Protein AF-A0A356Z484-F1 (afdb_monomer)

pLDDT: mean 84.36, std 11.87, range [34.84, 95.62]

Foldseek 3Di:
DDPLVVLVVVLCVQPVVLDQEGEAEQSCVPHDPVSSVVSLVVNLVSCVVSVHHYHYDDPDPVSQLSDQKDFDDDPNDGPDIDGNPCPDDDD

Sequence (91 aa):
MSGGQQQRVGIARAFVSNPPVVFADEPTGNLDSKTSKEVMQLMVRMAREHHQTLIIVTHDANVADYADRIVHILDGNIERIENNSKREVIS

Radius of gyration: 13.44 Å; Cα contacts (8 Å, |Δi|>4): 87; chains: 1; bounding box: 28×37×36 Å

Nearest PDB structures (foldseek):
  3tif-assembly1_B  TM=8.764E-01  e=1.507E-07  Methanocaldococcus jannaschii DSM 2661
  7nnu-assembly1_A  TM=9.511E-01  e=1.675E-04  Lactobacillus delbrueckii subsp. bulgaricus ATCC 11842 = JCM 1002
  6a6m-assembly1_A  TM=8.493E-01  e=8.799E-05  Cyanidioschyzon merolae strain 10D
  7dqv-assembly1_A  TM=8.457E-01  e=1.067E-04  Cyanidioschyzon merolae strain 10D
  4p33-assembly1_A  TM=8.244E-01  e=2.196E-03  Escherichia coli K-12

Secondary structure (DSSP, 8-state):
--HHHHHHHHHHHHHTT--SEEEEESTTTTS-HHHHHHHHHHHHHHHHHTTPEEEEE-S-HHHHTTSSEEEEEETTEEEEEEE--------

Mean predicted aligned error: 5.99 Å

Structure (mmCIF, N/CA/C/O backbone):
data_AF-A0A356Z484-F1
#
_entry.id   AF-A0A356Z484-F1
#
loop_
_atom_site.group_PDB
_atom_site.id
_atom_site.type_symbol
_atom_site.label_atom_id
_atom_site.label_alt_id
_atom_site.label_comp_id
_atom_site.label_asym_id
_atom_site.label_entity_id
_atom_site.label_seq_id
_atom_site.pdbx_PDB_ins_code
_atom_site.Cartn_x
_atom_site.Cartn_y
_atom_site.Cartn_z
_atom_site.occupancy
_atom_site.B_iso_or_equiv
_atom_site.auth_seq_id
_atom_site.auth_comp_id
_atom_site.auth_asym_id
_atom_site.auth_atom_id
_atom_site.pdbx_PDB_model_num
ATOM 1 N N . MET A 1 1 ? -2.196 24.089 3.637 1.00 59.09 1 MET A N 1
ATOM 2 C CA . MET A 1 1 ? -2.262 22.726 4.212 1.00 59.09 1 MET A CA 1
ATOM 3 C C . MET A 1 1 ? -0.892 22.097 4.065 1.00 59.09 1 MET A C 1
ATOM 5 O O . MET A 1 1 ? -0.302 22.271 3.008 1.00 59.09 1 MET A O 1
ATOM 9 N N . SER A 1 2 ? -0.368 21.424 5.090 1.00 74.12 2 SER A N 1
ATOM 10 C CA . SER A 1 2 ? 0.882 20.661 4.943 1.00 74.12 2 SER A CA 1
ATOM 11 C C . SER A 1 2 ? 0.668 19.438 4.039 1.00 74.12 2 SER A C 1
ATOM 13 O O . SER A 1 2 ? -0.467 18.974 3.901 1.00 74.12 2 SER A O 1
ATOM 15 N N . GLY A 1 3 ? 1.739 18.887 3.454 1.00 69.25 3 GLY A N 1
ATOM 16 C CA . GLY A 1 3 ? 1.655 17.679 2.617 1.00 69.25 3 GLY A CA 1
ATOM 17 C C . GLY A 1 3 ? 0.938 16.521 3.327 1.00 69.25 3 GLY A C 1
ATOM 18 O O . GLY A 1 3 ? -0.013 15.956 2.794 1.00 69.25 3 GLY A O 1
ATOM 19 N N . GLY A 1 4 ? 1.257 16.280 4.605 1.00 70.88 4 GLY A N 1
ATOM 20 C CA . GLY A 1 4 ? 0.572 15.263 5.415 1.00 70.88 4 GLY A CA 1
ATOM 21 C C . GLY A 1 4 ? -0.917 15.544 5.683 1.00 70.88 4 GLY A C 1
ATOM 22 O O . GLY A 1 4 ? -1.704 14.611 5.831 1.00 70.88 4 GLY A O 1
ATOM 23 N N . GLN A 1 5 ? -1.354 16.811 5.716 1.00 76.31 5 GLN A N 1
ATOM 24 C CA . GLN A 1 5 ? -2.784 17.143 5.811 1.00 76.31 5 GLN A CA 1
ATOM 25 C C . GLN A 1 5 ? -3.521 16.855 4.500 1.00 76.31 5 GLN A C 1
ATOM 27 O O . GLN A 1 5 ? -4.613 16.293 4.533 1.00 76.31 5 GLN A O 1
ATOM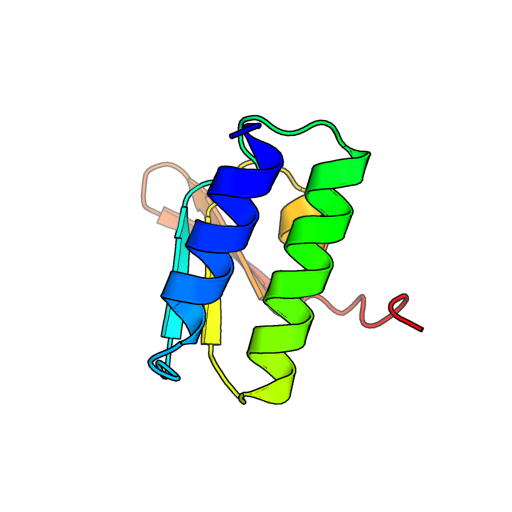 32 N N . GLN A 1 6 ? -2.934 17.218 3.355 1.00 78.94 6 GLN A N 1
ATOM 33 C CA . GLN A 1 6 ? -3.518 16.933 2.037 1.00 78.94 6 GLN A CA 1
ATOM 34 C C . GLN A 1 6 ? -3.682 15.430 1.816 1.00 78.94 6 GLN A C 1
ATOM 36 O O . GLN A 1 6 ? -4.702 14.979 1.301 1.00 78.94 6 GLN A O 1
ATOM 41 N N . GLN A 1 7 ? -2.723 14.652 2.299 1.00 74.94 7 GLN A N 1
ATOM 42 C CA . GLN A 1 7 ? -2.726 13.206 2.177 1.00 74.94 7 GLN A CA 1
ATOM 43 C C . GLN A 1 7 ? -3.780 12.538 3.062 1.00 74.94 7 GLN A C 1
ATOM 45 O O . GLN A 1 7 ? -4.531 11.699 2.575 1.00 74.94 7 GLN A O 1
ATOM 50 N N . ARG A 1 8 ? -3.936 12.973 4.322 1.00 80.19 8 ARG A N 1
ATOM 51 C CA . ARG A 1 8 ? -5.032 12.494 5.187 1.00 80.19 8 ARG A CA 1
ATOM 52 C C . ARG A 1 8 ? -6.411 12.779 4.594 1.00 80.19 8 ARG A C 1
ATOM 54 O O . ARG A 1 8 ? -7.286 11.923 4.660 1.00 80.19 8 ARG A O 1
ATOM 61 N N . VAL A 1 9 ? -6.594 13.949 3.978 1.00 84.75 9 VAL A N 1
ATOM 62 C CA . VAL A 1 9 ? -7.834 14.278 3.256 1.00 84.75 9 VAL A CA 1
ATOM 63 C C . VAL A 1 9 ? -8.008 13.380 2.027 1.00 84.75 9 VAL A C 1
ATOM 65 O O . VAL A 1 9 ? -9.111 12.901 1.778 1.00 84.75 9 VAL A O 1
ATOM 68 N N . GLY A 1 10 ? -6.931 13.105 1.287 1.00 84.19 10 GLY A N 1
ATOM 69 C CA . GLY A 1 10 ? -6.940 12.181 0.152 1.00 84.19 10 GLY A CA 1
ATOM 70 C C . GLY A 1 10 ? -7.352 10.760 0.540 1.00 84.19 10 GLY A C 1
ATOM 71 O O . GLY A 1 10 ? -8.199 10.175 -0.132 1.00 84.19 10 GLY A O 1
ATOM 72 N N . ILE A 1 11 ? -6.823 10.249 1.655 1.00 84.00 11 ILE A N 1
ATOM 73 C CA . ILE A 1 11 ? -7.199 8.949 2.226 1.00 84.00 11 IL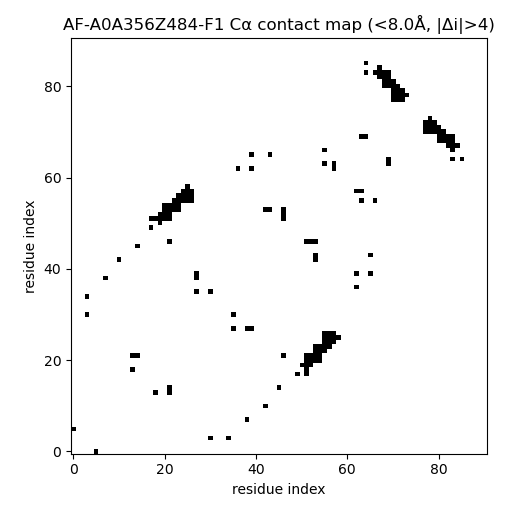E A CA 1
ATOM 74 C C . ILE A 1 11 ? -8.673 8.980 2.619 1.00 84.00 11 ILE A C 1
ATOM 76 O O . ILE A 1 11 ? -9.453 8.196 2.096 1.00 84.00 11 ILE A O 1
ATOM 80 N N . ALA A 1 12 ? -9.104 9.938 3.443 1.00 85.81 12 ALA A N 1
ATOM 81 C CA . ALA A 1 12 ? -10.508 10.037 3.843 1.00 85.81 12 ALA A CA 1
ATOM 82 C C . ALA A 1 12 ? -11.457 10.068 2.630 1.00 85.81 12 ALA A C 1
ATOM 84 O O . ALA A 1 12 ? -12.464 9.365 2.614 1.00 85.81 12 ALA A O 1
ATOM 85 N N . ARG A 1 13 ? -11.097 10.806 1.571 1.00 87.75 13 ARG A N 1
ATOM 86 C CA . ARG A 1 13 ? -11.847 10.851 0.309 1.00 87.75 13 ARG A CA 1
ATOM 87 C C . ARG A 1 13 ? -11.891 9.500 -0.410 1.00 87.75 13 ARG A C 1
ATOM 89 O O . ARG A 1 13 ? -12.919 9.180 -0.990 1.00 87.75 13 ARG A O 1
ATOM 96 N N . ALA A 1 14 ? -10.805 8.731 -0.409 1.00 85.75 14 ALA A N 1
ATOM 97 C CA . ALA A 1 14 ? -10.776 7.412 -1.041 1.00 85.75 14 ALA A C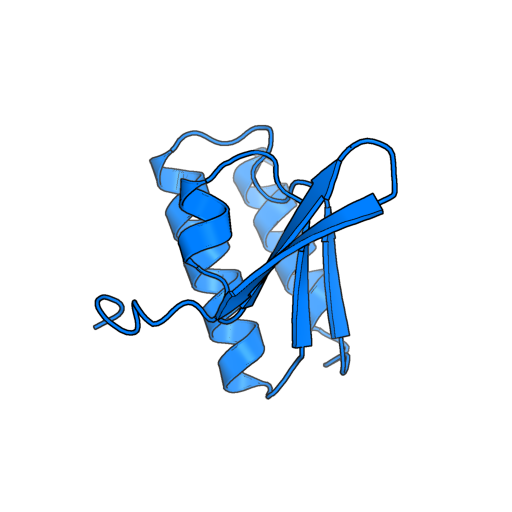A 1
ATOM 98 C C . ALA A 1 14 ? -11.687 6.405 -0.319 1.00 85.75 14 ALA A C 1
ATOM 100 O O . ALA A 1 14 ? -12.279 5.551 -0.965 1.00 85.75 14 ALA A O 1
ATOM 101 N N . PHE A 1 15 ? -11.837 6.537 1.000 1.00 85.50 15 PHE A N 1
ATOM 102 C CA . PHE A 1 15 ? -12.616 5.606 1.816 1.00 85.50 15 PHE A CA 1
ATOM 103 C C . PHE A 1 15 ? -14.081 6.034 2.044 1.00 85.50 15 PHE A C 1
ATOM 105 O O . PHE A 1 15 ? -14.909 5.185 2.367 1.00 85.50 15 PHE A O 1
ATOM 112 N N . VAL A 1 16 ? -14.438 7.316 1.860 1.00 87.69 16 VAL A N 1
ATOM 113 C CA . VAL A 1 16 ? -15.777 7.857 2.200 1.00 87.69 16 VAL A CA 1
ATOM 114 C C . VAL A 1 16 ? -16.935 7.177 1.465 1.00 87.69 16 VAL A C 1
ATOM 116 O O . VAL A 1 16 ? -18.027 7.062 2.011 1.00 87.69 16 VAL A O 1
ATOM 119 N N . SER A 1 17 ? -16.711 6.713 0.235 1.00 86.81 17 SER A N 1
ATOM 120 C CA . SER A 1 17 ? -17.723 6.024 -0.575 1.00 86.81 17 SER A CA 1
ATOM 121 C C . SER A 1 17 ? -17.861 4.537 -0.242 1.00 86.81 17 SER A C 1
ATOM 123 O O . SER A 1 17 ? -18.610 3.835 -0.916 1.00 86.81 17 SER A O 1
ATOM 125 N N . ASN A 1 18 ? -17.140 4.058 0.776 1.00 87.06 18 ASN A N 1
ATOM 126 C CA . ASN A 1 18 ? -17.018 2.653 1.136 1.00 87.06 18 ASN A CA 1
ATOM 127 C C . ASN A 1 18 ? -16.766 1.733 -0.084 1.00 87.06 18 ASN A C 1
ATOM 129 O O . ASN A 1 18 ? -17.542 0.801 -0.320 1.00 87.06 18 ASN A O 1
ATOM 133 N N . PRO A 1 19 ? -15.745 2.016 -0.917 1.00 91.06 19 PRO A N 1
ATOM 134 C CA . PRO A 1 19 ? -15.546 1.263 -2.144 1.00 91.06 19 PRO A CA 1
ATOM 135 C C . PRO A 1 19 ? -15.099 -0.175 -1.843 1.00 91.06 19 PRO A C 1
ATOM 137 O O . PRO A 1 19 ? -14.351 -0.401 -0.897 1.00 91.06 19 PRO A O 1
ATOM 140 N N . PRO A 1 20 ? -15.464 -1.161 -2.678 1.00 91.69 20 PRO A N 1
ATOM 141 C CA . PRO A 1 20 ? -14.992 -2.535 -2.497 1.00 91.69 20 PRO A CA 1
ATOM 142 C C . PRO A 1 20 ? -13.471 -2.667 -2.688 1.00 91.69 20 PRO A C 1
ATOM 144 O O . PRO A 1 20 ? -12.859 -3.596 -2.158 1.00 91.69 20 PRO A O 1
ATOM 147 N N . VAL A 1 21 ? -12.860 -1.748 -3.447 1.00 93.19 21 VAL A N 1
ATOM 148 C CA . VAL A 1 21 ? -11.428 -1.733 -3.754 1.00 93.19 21 VAL A CA 1
ATOM 149 C C . VAL A 1 21 ? -10.888 -0.306 -3.671 1.00 93.19 21 VAL A C 1
ATOM 151 O O . VAL A 1 21 ? -11.467 0.613 -4.250 1.00 93.19 21 VAL A O 1
ATOM 154 N N . VAL A 1 22 ? -9.754 -0.136 -2.997 1.00 92.81 22 VAL A N 1
ATOM 155 C CA . VAL A 1 22 ? -8.980 1.106 -2.925 1.00 92.81 22 VAL A CA 1
ATOM 156 C C . VAL A 1 22 ? -7.631 0.872 -3.598 1.00 92.81 22 VAL A C 1
ATOM 158 O O . VAL A 1 22 ? -6.909 -0.053 -3.233 1.00 92.81 22 VAL A O 1
ATOM 161 N N . PHE A 1 23 ? -7.286 1.714 -4.573 1.00 92.00 23 PHE A N 1
ATOM 162 C CA . PHE A 1 23 ? -5.991 1.683 -5.251 1.00 92.00 23 PHE A CA 1
ATOM 163 C C . PHE A 1 23 ? -5.129 2.857 -4.788 1.00 92.00 23 PHE A C 1
ATOM 165 O O . PHE A 1 23 ? -5.565 4.009 -4.833 1.00 92.00 23 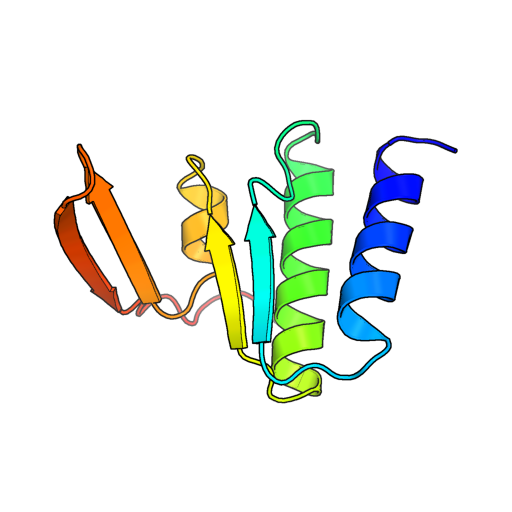PHE A O 1
ATOM 172 N N . ALA A 1 24 ? -3.917 2.559 -4.340 1.00 90.31 24 ALA A N 1
ATOM 173 C CA . ALA A 1 24 ? -2.974 3.519 -3.799 1.00 90.31 24 ALA A CA 1
ATOM 174 C C . ALA A 1 24 ? -1.663 3.457 -4.590 1.00 90.31 24 ALA A C 1
ATOM 176 O O . ALA A 1 24 ? -0.877 2.528 -4.419 1.00 90.31 24 ALA A O 1
ATOM 177 N N . ASP A 1 25 ? -1.448 4.445 -5.457 1.00 88.94 25 ASP A N 1
ATOM 178 C CA . ASP A 1 25 ? -0.237 4.567 -6.271 1.00 88.94 25 ASP A CA 1
ATOM 179 C C . ASP A 1 25 ? 0.794 5.441 -5.553 1.00 88.94 25 ASP A C 1
ATOM 181 O O . ASP A 1 25 ? 0.546 6.628 -5.331 1.00 88.94 25 ASP A O 1
ATOM 185 N N . GLU A 1 26 ? 1.895 4.831 -5.111 1.00 86.75 26 GLU A N 1
ATOM 186 C CA . GLU A 1 26 ? 2.963 5.454 -4.318 1.00 86.75 26 GLU A CA 1
ATOM 187 C C . GLU A 1 26 ? 2.436 6.359 -3.187 1.00 86.75 26 GLU A C 1
ATOM 189 O O . GLU A 1 26 ? 2.803 7.539 -3.085 1.00 86.75 26 GLU A O 1
ATOM 194 N N . PRO A 1 27 ? 1.565 5.837 -2.294 1.00 79.81 27 PRO A N 1
ATOM 195 C CA . PRO A 1 27 ? 0.823 6.664 -1.353 1.00 79.81 27 PRO A CA 1
ATOM 196 C C . PRO A 1 27 ? 1.722 7.397 -0.367 1.00 79.81 27 PRO A C 1
ATOM 198 O O . PRO A 1 27 ? 1.243 8.337 0.246 1.00 79.81 27 PRO A O 1
ATOM 201 N N . THR A 1 28 ? 2.982 6.993 -0.196 1.00 83.44 28 THR A N 1
ATOM 202 C CA . THR A 1 28 ? 3.955 7.565 0.745 1.00 83.44 28 THR A CA 1
ATOM 203 C C . THR A 1 28 ? 5.123 8.286 0.065 1.00 83.44 28 THR A C 1
ATOM 205 O O . THR A 1 28 ? 6.029 8.730 0.765 1.00 83.44 28 THR A O 1
ATOM 208 N N . GLY A 1 29 ? 5.110 8.450 -1.266 1.00 71.56 29 GLY A N 1
ATOM 209 C CA . GLY A 1 29 ? 6.265 8.853 -2.090 1.00 71.56 29 GLY A CA 1
ATOM 210 C C . GLY A 1 29 ? 6.896 10.234 -1.836 1.00 71.56 29 GLY A C 1
ATOM 211 O O . GLY A 1 29 ? 7.794 10.626 -2.566 1.00 71.56 29 GLY A O 1
ATOM 212 N N . ASN A 1 30 ? 6.461 10.984 -0.819 1.00 73.81 30 ASN A N 1
ATOM 213 C CA . ASN A 1 30 ? 7.012 12.294 -0.435 1.00 73.81 30 ASN A CA 1
ATOM 214 C C . ASN A 1 30 ? 7.013 12.529 1.089 1.00 73.81 30 ASN A C 1
ATOM 216 O O . ASN A 1 30 ? 7.085 13.670 1.549 1.00 73.81 30 ASN A O 1
ATOM 220 N N . LEU A 1 31 ? 6.864 11.467 1.882 1.00 77.38 31 LEU A N 1
ATOM 221 C CA . LEU A 1 31 ? 6.784 11.550 3.336 1.00 77.38 31 LEU A CA 1
ATOM 222 C C . LEU A 1 31 ? 8.065 11.067 4.012 1.00 77.38 31 LEU A C 1
ATOM 224 O O . LEU A 1 31 ? 8.763 10.183 3.519 1.00 77.38 31 LEU A O 1
ATOM 228 N N . ASP A 1 32 ? 8.340 11.620 5.192 1.00 82.25 32 ASP A N 1
ATOM 229 C CA . ASP A 1 32 ? 9.351 11.070 6.084 1.00 82.25 32 ASP A CA 1
ATOM 230 C C . ASP A 1 32 ? 8.927 9.685 6.603 1.00 82.25 32 ASP A C 1
ATOM 232 O O . ASP A 1 32 ? 7.739 9.359 6.702 1.00 82.25 32 ASP A O 1
ATOM 236 N N . SER A 1 33 ? 9.906 8.868 6.993 1.00 79.62 33 SER A N 1
ATOM 237 C CA . SER A 1 33 ? 9.676 7.477 7.394 1.00 79.62 33 SER A CA 1
ATOM 238 C C . SER A 1 33 ? 8.696 7.307 8.561 1.00 79.62 33 SER A C 1
ATOM 240 O O . SER A 1 33 ? 8.102 6.237 8.688 1.00 79.62 33 SER A O 1
ATOM 242 N N . LYS A 1 34 ? 8.515 8.313 9.429 1.00 82.75 34 LYS A N 1
ATOM 243 C CA . LYS A 1 34 ? 7.548 8.235 10.531 1.00 82.75 34 LYS A CA 1
ATOM 244 C C . LYS A 1 34 ? 6.135 8.477 10.008 1.00 82.75 34 LYS A C 1
ATOM 246 O O . LYS A 1 34 ? 5.255 7.651 10.249 1.00 82.75 34 LYS A O 1
ATOM 251 N N . THR A 1 35 ? 5.931 9.548 9.244 1.00 82.44 35 THR A N 1
ATOM 252 C CA . THR A 1 35 ? 4.615 9.873 8.677 1.00 82.44 35 THR A CA 1
ATOM 253 C C . THR A 1 35 ? 4.136 8.794 7.699 1.00 82.44 35 THR A C 1
ATOM 255 O O . THR A 1 35 ? 2.955 8.449 7.707 1.00 82.44 35 THR A O 1
ATOM 258 N N . SER A 1 36 ? 5.037 8.191 6.912 1.00 83.69 36 SER A N 1
ATOM 259 C CA . SER A 1 36 ? 4.707 7.067 6.020 1.00 83.69 36 SER A CA 1
ATOM 260 C C . SER A 1 36 ? 4.111 5.879 6.775 1.00 83.69 36 SER A C 1
ATOM 262 O O . SER A 1 36 ? 3.095 5.331 6.354 1.00 83.69 36 SER A O 1
ATOM 264 N N . LYS A 1 37 ? 4.688 5.512 7.928 1.00 85.56 37 LYS A N 1
ATOM 265 C CA . LYS A 1 37 ? 4.167 4.421 8.769 1.00 85.56 37 LYS A CA 1
ATOM 266 C C . LYS A 1 37 ? 2.776 4.736 9.309 1.00 85.56 37 LYS A C 1
ATOM 268 O O . LYS A 1 37 ? 1.889 3.895 9.216 1.00 85.56 37 LYS A O 1
ATOM 273 N N . GLU A 1 38 ? 2.572 5.946 9.827 1.00 85.88 38 GLU A N 1
ATOM 274 C CA . GLU A 1 38 ? 1.269 6.376 10.357 1.00 85.88 38 GLU A CA 1
ATOM 275 C C . GLU A 1 38 ? 0.176 6.339 9.274 1.00 85.88 38 GLU A C 1
ATOM 277 O O . GLU A 1 38 ? -0.935 5.864 9.516 1.00 85.88 38 GLU A O 1
ATOM 282 N N . VAL A 1 39 ? 0.497 6.796 8.059 1.00 86.25 39 VAL A N 1
ATOM 283 C CA . VAL A 1 39 ? -0.415 6.763 6.907 1.00 86.25 39 VAL A CA 1
ATOM 284 C C . VAL A 1 39 ? -0.747 5.331 6.494 1.00 86.25 39 VAL A C 1
ATOM 286 O O . VAL A 1 39 ? -1.920 5.004 6.316 1.00 86.25 39 VAL A O 1
ATOM 289 N N . MET A 1 40 ? 0.261 4.468 6.385 1.00 89.38 40 MET A N 1
ATOM 290 C CA . MET A 1 40 ? 0.064 3.071 6.004 1.00 89.38 40 MET A CA 1
ATOM 291 C C . MET A 1 40 ? -0.780 2.312 7.025 1.00 89.38 40 MET A C 1
ATOM 293 O O . MET A 1 40 ? -1.733 1.630 6.651 1.00 89.38 40 MET A O 1
ATOM 297 N N . GLN A 1 41 ? -0.503 2.496 8.318 1.00 88.88 41 GLN A N 1
ATOM 298 C CA . GLN A 1 41 ? -1.309 1.916 9.392 1.00 88.88 41 GLN A CA 1
ATOM 299 C C . GLN A 1 41 ? -2.766 2.379 9.326 1.00 88.88 41 GLN A C 1
ATOM 301 O O . GLN A 1 41 ? -3.675 1.566 9.494 1.00 88.88 41 GLN A O 1
ATOM 306 N N . LEU A 1 42 ? -3.004 3.664 9.041 1.00 88.06 42 LEU A N 1
ATOM 307 C CA . LEU A 1 42 ? -4.355 4.193 8.872 1.00 88.06 42 LEU A CA 1
ATOM 308 C C . LEU A 1 42 ? -5.078 3.529 7.691 1.00 88.06 42 LEU A C 1
ATOM 310 O O . LEU A 1 42 ? -6.203 3.068 7.863 1.00 88.06 42 LEU A O 1
ATOM 314 N N . MET A 1 43 ? -4.442 3.453 6.519 1.00 89.94 43 MET A N 1
ATOM 315 C CA . MET A 1 43 ? -5.046 2.865 5.315 1.00 89.94 43 MET A CA 1
ATOM 316 C C . MET A 1 43 ? -5.362 1.379 5.498 1.00 89.94 43 MET A C 1
ATOM 318 O O . MET A 1 43 ? -6.467 0.945 5.178 1.00 89.94 43 MET A O 1
ATOM 322 N N . VAL A 1 44 ? -4.427 0.611 6.065 1.00 90.31 44 VAL A N 1
ATOM 323 C CA . VAL A 1 44 ? -4.619 -0.820 6.350 1.00 90.31 44 VAL A CA 1
ATOM 324 C C . VAL A 1 44 ? -5.736 -1.026 7.368 1.00 90.31 44 VAL A C 1
ATOM 326 O O . VAL A 1 44 ? -6.589 -1.892 7.172 1.00 90.31 44 VAL A O 1
ATOM 329 N N . ARG A 1 45 ? -5.773 -0.222 8.439 1.00 89.75 45 ARG A N 1
ATOM 330 C CA . ARG A 1 45 ? -6.840 -0.299 9.442 1.00 89.75 45 ARG A CA 1
ATOM 331 C C . ARG A 1 45 ? -8.206 -0.032 8.818 1.00 89.75 45 ARG A C 1
ATOM 333 O O . ARG A 1 45 ? -9.104 -0.845 8.998 1.00 89.75 45 ARG A O 1
ATOM 340 N N . MET A 1 46 ? -8.345 1.049 8.051 1.00 88.88 46 MET A N 1
ATOM 341 C CA . MET A 1 46 ? -9.611 1.391 7.398 1.00 88.88 46 MET A CA 1
ATOM 342 C C . MET A 1 46 ? -10.055 0.302 6.417 1.00 88.88 46 MET A C 1
ATOM 344 O O . MET A 1 46 ? -11.216 -0.099 6.431 1.00 88.88 46 MET A O 1
ATOM 348 N N . ALA A 1 47 ? -9.134 -0.228 5.609 1.00 90.56 47 ALA A N 1
ATOM 349 C CA . ALA A 1 47 ? -9.446 -1.312 4.682 1.00 90.56 47 ALA A CA 1
ATOM 350 C C . ALA A 1 47 ? -9.953 -2.561 5.418 1.00 90.56 47 ALA A C 1
ATOM 352 O O . ALA A 1 47 ? -10.938 -3.165 4.999 1.00 90.56 47 ALA A O 1
ATOM 353 N N . ARG A 1 48 ? -9.341 -2.912 6.557 1.00 89.62 48 ARG A N 1
ATOM 354 C CA . ARG A 1 48 ? -9.773 -4.040 7.395 1.00 89.62 48 ARG A CA 1
ATOM 355 C C . ARG A 1 48 ? -11.129 -3.798 8.056 1.00 89.62 48 ARG A C 1
ATOM 357 O O . ARG A 1 48 ? -11.990 -4.667 7.981 1.00 89.62 48 ARG A O 1
ATOM 364 N N . GLU A 1 49 ? -11.337 -2.632 8.665 1.00 90.00 49 GLU A N 1
ATOM 365 C CA . GLU A 1 49 ? -12.603 -2.267 9.324 1.00 90.00 49 GLU A CA 1
ATOM 366 C C . GLU A 1 49 ? -13.783 -2.302 8.340 1.00 90.00 49 GLU A C 1
ATOM 368 O O . GLU A 1 49 ? -14.863 -2.801 8.661 1.00 90.00 49 GLU A O 1
ATOM 373 N N . HIS A 1 50 ? -13.558 -1.840 7.111 1.00 87.88 50 HIS A N 1
ATOM 374 C CA . HIS A 1 50 ? -14.579 -1.773 6.070 1.00 87.88 50 HIS A CA 1
ATOM 375 C C . HIS A 1 50 ? -14.627 -3.002 5.145 1.00 87.88 50 HIS A C 1
ATOM 377 O O . HIS A 1 50 ? -15.439 -3.022 4.222 1.00 87.88 50 HIS A O 1
ATOM 383 N N . HIS A 1 51 ? -13.810 -4.034 5.392 1.00 89.81 51 HIS A N 1
ATOM 384 C CA . HIS A 1 51 ? -13.713 -5.246 4.560 1.00 89.81 51 HIS A CA 1
ATOM 385 C C . HIS A 1 51 ? -13.430 -4.947 3.075 1.00 89.81 51 HIS A C 1
ATOM 387 O O . HIS A 1 51 ? -13.989 -5.570 2.171 1.00 89.81 51 HIS A O 1
ATOM 393 N N . GLN A 1 52 ? -12.562 -3.971 2.824 1.00 92.44 52 GLN A N 1
ATOM 394 C CA . GLN A 1 52 ? -12.201 -3.502 1.491 1.00 92.44 52 GLN A CA 1
ATOM 395 C C . GLN A 1 52 ? -10.884 -4.116 1.032 1.00 92.44 52 GLN A C 1
ATOM 397 O O . GLN A 1 52 ? -9.986 -4.397 1.828 1.00 92.44 52 GLN A O 1
ATOM 402 N N . THR A 1 53 ? -10.735 -4.261 -0.281 1.00 93.38 53 THR A N 1
ATOM 403 C CA . THR A 1 53 ? -9.460 -4.663 -0.878 1.00 93.38 53 THR A CA 1
ATOM 404 C C . THR A 1 53 ? -8.578 -3.435 -1.058 1.00 93.38 53 THR A C 1
ATOM 406 O O . THR A 1 53 ? -8.926 -2.538 -1.820 1.00 93.38 53 THR A O 1
ATOM 409 N N . LEU A 1 54 ? -7.426 -3.391 -0.394 1.00 93.31 54 LEU A N 1
ATOM 410 C CA . LEU A 1 54 ? -6.432 -2.337 -0.589 1.00 93.31 54 LEU A CA 1
ATOM 411 C C . LEU A 1 54 ? -5.310 -2.845 -1.498 1.00 93.31 54 LEU A C 1
ATOM 413 O O . LEU A 1 54 ? -4.629 -3.812 -1.166 1.00 93.31 54 LEU A O 1
ATOM 417 N N . ILE A 1 55 ? -5.117 -2.187 -2.639 1.00 94.31 55 ILE A N 1
ATOM 418 C CA . ILE A 1 55 ? -4.019 -2.449 -3.573 1.00 94.31 55 ILE A CA 1
ATOM 419 C C . ILE A 1 55 ? -3.045 -1.284 -3.481 1.00 94.31 55 ILE A C 1
ATOM 421 O O . ILE A 1 55 ? -3.446 -0.130 -3.631 1.00 94.31 55 ILE A O 1
ATOM 425 N N . ILE A 1 56 ? -1.774 -1.591 -3.243 1.00 93.00 56 ILE A N 1
ATOM 426 C CA . ILE A 1 56 ? -0.720 -0.595 -3.069 1.00 93.00 56 ILE A CA 1
ATOM 427 C C . ILE A 1 56 ? 0.371 -0.866 -4.090 1.00 93.00 56 ILE A C 1
ATOM 429 O O . ILE A 1 56 ? 0.882 -1.982 -4.169 1.00 93.00 56 ILE A O 1
ATOM 433 N N . VAL A 1 57 ? 0.720 0.160 -4.856 1.00 92.69 57 VAL A N 1
ATOM 434 C CA . VAL A 1 57 ? 1.884 0.158 -5.739 1.00 92.69 57 VAL A CA 1
ATOM 435 C C . VAL A 1 57 ? 2.975 0.951 -5.046 1.00 92.69 57 VAL A C 1
ATOM 437 O O . VAL A 1 57 ? 2.764 2.098 -4.655 1.00 92.69 57 VAL A O 1
ATOM 440 N N . THR A 1 58 ? 4.119 0.311 -4.830 1.00 90.44 58 THR A N 1
ATOM 441 C CA . THR A 1 58 ? 5.259 0.948 -4.182 1.00 90.44 58 THR A CA 1
ATOM 442 C C . THR A 1 58 ? 6.570 0.282 -4.572 1.00 90.44 58 THR A C 1
ATOM 444 O O . THR A 1 58 ? 6.618 -0.928 -4.800 1.00 90.44 58 THR A O 1
ATOM 447 N N . HIS A 1 59 ? 7.638 1.072 -4.595 1.00 88.62 59 HIS A N 1
ATOM 448 C CA . HIS A 1 59 ? 9.018 0.594 -4.651 1.00 88.62 59 HIS A CA 1
ATOM 449 C C . HIS A 1 59 ? 9.655 0.398 -3.259 1.00 88.62 59 HIS A C 1
ATOM 451 O O . HIS A 1 59 ? 10.786 -0.081 -3.173 1.00 88.62 59 HIS A O 1
ATOM 457 N N . ASP A 1 60 ? 8.965 0.752 -2.166 1.00 87.44 60 ASP A N 1
ATOM 458 C CA . ASP A 1 60 ? 9.475 0.608 -0.797 1.00 87.44 60 ASP A CA 1
ATOM 459 C C . ASP A 1 60 ? 9.085 -0.753 -0.194 1.00 87.44 60 ASP A C 1
ATOM 461 O O . ASP A 1 60 ? 7.919 -1.029 0.101 1.00 87.44 60 ASP A O 1
ATOM 465 N N . ALA A 1 61 ? 10.086 -1.599 0.061 1.00 84.94 61 ALA A N 1
ATOM 466 C CA . ALA A 1 61 ? 9.893 -2.905 0.689 1.00 84.94 61 ALA A CA 1
ATOM 467 C C . ALA A 1 61 ? 9.250 -2.818 2.089 1.00 84.94 61 ALA A C 1
ATOM 469 O O . ALA A 1 61 ? 8.495 -3.709 2.472 1.00 84.94 61 ALA A O 1
ATOM 470 N N . ASN A 1 62 ? 9.484 -1.734 2.840 1.00 85.38 62 ASN A N 1
ATOM 471 C CA . ASN A 1 62 ? 8.858 -1.532 4.151 1.00 85.38 62 ASN A CA 1
ATOM 472 C C . ASN A 1 62 ? 7.352 -1.289 4.034 1.00 85.38 62 ASN A C 1
ATOM 474 O O . ASN A 1 62 ? 6.603 -1.619 4.948 1.00 85.38 62 ASN A O 1
ATOM 478 N N . VAL A 1 63 ? 6.912 -0.678 2.931 1.00 85.88 63 VAL A N 1
ATOM 479 C CA . VAL A 1 63 ? 5.496 -0.442 2.637 1.00 85.88 63 VAL A CA 1
ATOM 480 C C . VAL A 1 63 ? 4.850 -1.736 2.144 1.00 85.88 63 VAL A C 1
ATOM 482 O O . VAL A 1 63 ? 3.746 -2.067 2.573 1.00 85.88 63 VAL A O 1
ATOM 485 N N . ALA A 1 64 ? 5.559 -2.508 1.316 1.00 88.25 64 ALA A N 1
ATOM 486 C CA . ALA A 1 64 ? 5.106 -3.822 0.859 1.00 88.25 64 ALA A CA 1
ATOM 487 C C . ALA A 1 64 ? 4.871 -4.809 2.020 1.00 88.25 64 ALA A C 1
ATOM 489 O O . ALA A 1 64 ? 3.912 -5.577 1.980 1.00 88.25 64 ALA A O 1
ATOM 490 N N . ASP A 1 65 ? 5.672 -4.731 3.089 1.00 88.62 65 ASP A N 1
ATOM 491 C CA . ASP A 1 65 ? 5.529 -5.552 4.304 1.00 88.62 65 ASP A CA 1
ATOM 492 C C . ASP A 1 65 ? 4.178 -5.350 5.040 1.00 88.62 65 ASP A C 1
ATOM 494 O O . ASP A 1 65 ? 3.816 -6.180 5.873 1.00 88.62 65 ASP A O 1
ATOM 498 N N . TYR A 1 66 ? 3.400 -4.300 4.737 1.00 88.00 66 TYR A N 1
ATOM 499 C CA . TYR A 1 66 ? 2.041 -4.114 5.277 1.00 88.00 66 TYR A CA 1
ATOM 500 C C . TYR A 1 66 ? 0.965 -4.919 4.535 1.00 88.00 66 TYR A C 1
ATOM 502 O O . TYR A 1 66 ? -0.153 -5.051 5.040 1.00 88.00 66 TYR A O 1
ATOM 510 N N . ALA A 1 67 ? 1.260 -5.407 3.329 1.00 90.12 67 ALA A N 1
ATOM 511 C CA . ALA A 1 67 ? 0.303 -6.131 2.505 1.00 90.12 67 ALA A CA 1
ATOM 512 C C . ALA A 1 67 ? 0.217 -7.603 2.922 1.00 90.12 67 ALA A C 1
ATOM 514 O O . ALA A 1 67 ? 1.221 -8.219 3.275 1.00 90.12 67 ALA A O 1
ATOM 515 N N . ASP A 1 68 ? -0.975 -8.194 2.811 1.00 90.94 68 ASP A N 1
ATOM 516 C CA . ASP A 1 68 ? -1.173 -9.632 3.047 1.00 90.94 68 ASP A CA 1
ATOM 517 C C . ASP A 1 68 ? -0.553 -10.487 1.923 1.00 90.94 68 ASP A C 1
ATOM 519 O O . ASP A 1 68 ? -0.158 -11.635 2.130 1.00 90.94 68 ASP A O 1
ATOM 523 N N . ARG A 1 69 ? -0.454 -9.922 0.716 1.00 93.06 69 ARG A N 1
ATOM 524 C CA . ARG A 1 69 ? 0.147 -10.546 -0.463 1.00 93.06 69 ARG A CA 1
ATOM 525 C C . ARG A 1 69 ? 0.956 -9.513 -1.235 1.00 93.06 69 ARG A C 1
ATOM 527 O O . ARG A 1 69 ? 0.470 -8.417 -1.499 1.00 93.06 69 ARG A O 1
ATOM 534 N N . ILE A 1 70 ? 2.155 -9.904 -1.645 1.00 94.38 70 ILE A N 1
ATOM 535 C CA . ILE A 1 70 ? 3.094 -9.081 -2.403 1.00 94.38 70 ILE A CA 1
ATOM 536 C C . ILE A 1 70 ? 3.229 -9.681 -3.803 1.00 94.38 70 ILE A C 1
ATOM 538 O O . ILE A 1 70 ? 3.387 -10.893 -3.968 1.00 94.38 70 ILE A O 1
ATOM 542 N N . VAL A 1 71 ? 3.118 -8.837 -4.826 1.00 95.00 71 VAL A N 1
ATOM 543 C CA . VAL A 1 71 ? 3.285 -9.220 -6.232 1.00 95.00 71 VAL A CA 1
ATOM 544 C C . VAL A 1 71 ? 4.456 -8.423 -6.788 1.00 95.00 71 VAL A C 1
ATOM 546 O O . VAL A 1 71 ? 4.379 -7.203 -6.895 1.00 95.00 71 VAL A O 1
ATOM 549 N N . HIS A 1 72 ? 5.536 -9.116 -7.129 1.00 94.31 72 HIS A N 1
ATOM 550 C CA . HIS A 1 72 ? 6.718 -8.522 -7.739 1.00 94.31 72 HIS A CA 1
ATOM 551 C C . HIS A 1 72 ? 6.513 -8.439 -9.246 1.00 94.31 72 HIS A C 1
ATOM 553 O O . HIS A 1 72 ? 6.293 -9.460 -9.905 1.00 94.31 72 HIS A O 1
ATOM 559 N N . ILE A 1 73 ? 6.583 -7.220 -9.774 1.00 93.50 73 ILE A N 1
ATOM 560 C CA . ILE A 1 73 ? 6.440 -6.933 -11.199 1.00 93.50 73 ILE A CA 1
ATOM 561 C C . ILE A 1 73 ? 7.776 -6.404 -11.721 1.00 93.50 73 ILE A C 1
ATOM 563 O O . ILE A 1 73 ? 8.344 -5.487 -11.130 1.00 93.50 73 ILE A O 1
ATOM 567 N N . LEU A 1 74 ? 8.253 -6.964 -12.832 1.00 93.56 74 LEU A N 1
ATOM 568 C CA . LEU A 1 74 ? 9.435 -6.510 -13.563 1.00 93.56 74 LEU A CA 1
ATOM 569 C C . LEU A 1 74 ? 9.107 -6.479 -15.056 1.00 93.56 74 LEU A C 1
ATOM 571 O O . LEU A 1 74 ? 8.577 -7.449 -15.591 1.00 93.56 74 LEU A O 1
ATOM 575 N N . ASP A 1 75 ? 9.372 -5.352 -15.718 1.00 92.94 75 ASP A N 1
ATOM 576 C CA . ASP A 1 75 ? 9.125 -5.164 -17.157 1.00 92.94 75 ASP A CA 1
ATOM 577 C C . ASP A 1 75 ? 7.709 -5.577 -17.613 1.00 92.94 75 ASP A C 1
ATOM 579 O O . ASP A 1 75 ? 7.505 -6.143 -18.685 1.00 92.94 75 ASP A O 1
ATOM 583 N N . GLY A 1 76 ? 6.708 -5.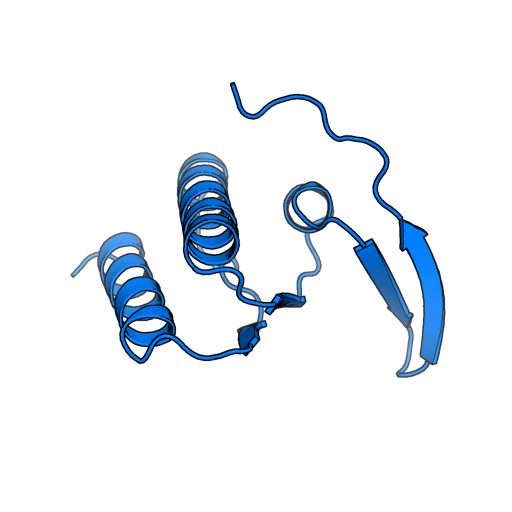309 -16.767 1.00 91.62 76 GLY A N 1
ATOM 584 C CA . GLY A 1 76 ? 5.303 -5.648 -17.021 1.00 91.62 76 GLY A CA 1
ATOM 585 C C . GLY A 1 76 ? 4.932 -7.115 -16.775 1.00 91.62 76 GLY A C 1
ATOM 586 O O . GLY A 1 76 ? 3.763 -7.468 -16.917 1.00 91.62 76 GLY A O 1
ATOM 587 N N . ASN A 1 77 ? 5.884 -7.955 -16.363 1.00 94.56 77 ASN A N 1
ATOM 588 C CA . ASN A 1 77 ? 5.667 -9.362 -16.042 1.00 94.56 77 ASN A CA 1
ATOM 589 C C . ASN A 1 77 ? 5.650 -9.595 -14.532 1.00 94.56 77 ASN A C 1
ATOM 591 O O . ASN A 1 77 ? 6.365 -8.942 -13.775 1.00 94.56 77 ASN A O 1
ATOM 595 N N . ILE A 1 78 ? 4.835 -10.554 -14.090 1.00 95.25 78 ILE A N 1
ATOM 596 C CA . ILE A 1 78 ? 4.842 -11.006 -12.697 1.00 95.25 78 ILE A CA 1
ATOM 597 C C . ILE A 1 78 ? 5.998 -11.990 -12.531 1.00 95.25 78 ILE A C 1
ATOM 599 O O . ILE A 1 78 ? 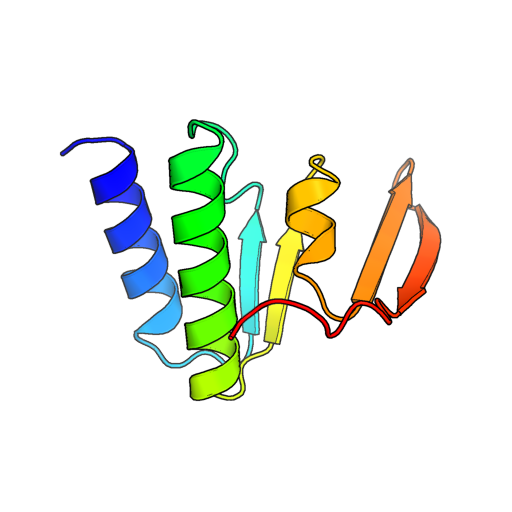5.912 -13.129 -12.984 1.00 95.25 78 ILE A O 1
ATOM 603 N N . GLU A 1 79 ? 7.053 -11.549 -11.858 1.00 95.62 79 GLU A N 1
ATOM 604 C CA . GLU A 1 79 ? 8.222 -12.375 -11.538 1.00 95.62 79 GLU A CA 1
ATOM 605 C C . GLU A 1 79 ? 7.916 -13.334 -10.386 1.00 95.62 79 GLU A C 1
ATOM 607 O O . GLU A 1 79 ? 8.250 -14.519 -10.423 1.00 95.62 79 GLU A O 1
ATOM 612 N N . ARG A 1 80 ? 7.269 -12.822 -9.331 1.00 94.06 80 ARG A N 1
ATOM 613 C CA . ARG A 1 80 ? 7.031 -13.582 -8.101 1.00 94.06 80 ARG A CA 1
ATOM 614 C C . ARG A 1 80 ? 5.779 -13.108 -7.377 1.00 94.06 80 ARG A C 1
ATOM 616 O O . ARG A 1 80 ? 5.456 -11.924 -7.365 1.00 94.06 80 ARG A O 1
ATOM 623 N N . ILE A 1 81 ? 5.092 -14.045 -6.728 1.00 94.62 81 ILE A N 1
ATOM 624 C CA . ILE A 1 81 ? 3.988 -13.764 -5.809 1.00 94.62 81 ILE A CA 1
ATOM 625 C C . ILE A 1 81 ? 4.330 -14.377 -4.456 1.00 94.62 81 ILE A C 1
ATOM 627 O O . ILE A 1 81 ? 4.693 -15.551 -4.374 1.00 94.62 81 ILE A O 1
ATOM 631 N N . GLU A 1 82 ? 4.188 -13.587 -3.400 1.00 93.12 82 GLU A N 1
ATOM 632 C CA . GLU A 1 82 ? 4.481 -13.981 -2.028 1.00 93.12 82 GLU A CA 1
ATOM 633 C C . GLU A 1 82 ? 3.265 -13.706 -1.151 1.00 93.12 82 GLU A C 1
ATOM 635 O O . GLU A 1 82 ? 2.668 -12.634 -1.221 1.00 93.12 82 GLU A O 1
ATOM 640 N N . ASN A 1 83 ? 2.888 -14.672 -0.314 1.00 90.88 83 ASN A N 1
ATOM 641 C CA . ASN A 1 83 ? 1.938 -14.418 0.762 1.00 90.88 83 ASN A CA 1
ATOM 642 C C . ASN A 1 83 ? 2.741 -13.982 1.980 1.00 90.88 83 ASN A C 1
ATOM 644 O O . ASN A 1 83 ? 3.673 -14.677 2.393 1.00 90.88 83 ASN A O 1
ATOM 648 N N . ASN A 1 84 ? 2.397 -12.830 2.536 1.00 85.38 84 ASN A N 1
ATOM 649 C CA . ASN A 1 84 ? 3.120 -12.285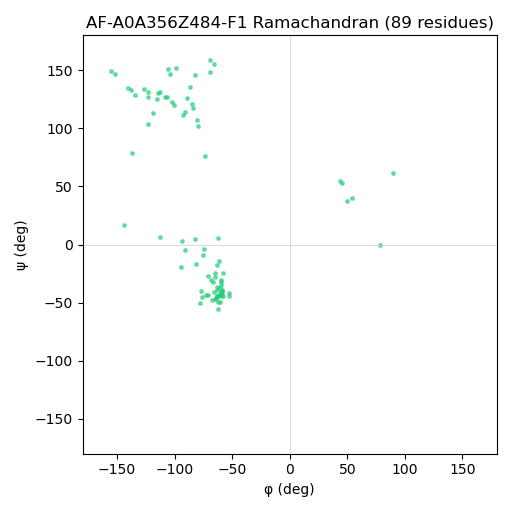 3.662 1.00 85.38 84 ASN A CA 1
ATOM 650 C C . ASN A 1 84 ? 2.664 -12.981 4.949 1.00 85.38 84 ASN A C 1
ATOM 652 O O . ASN A 1 84 ? 1.596 -12.711 5.498 1.00 85.38 84 ASN A O 1
ATOM 65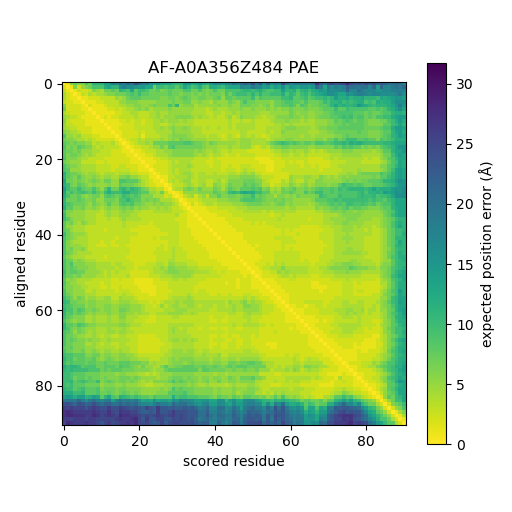6 N N . SER A 1 85 ? 3.485 -13.915 5.427 1.00 68.19 85 SER A N 1
ATOM 657 C CA . SER A 1 85 ? 3.251 -14.649 6.674 1.00 68.19 85 SER A CA 1
ATOM 658 C C . SER A 1 85 ? 3.539 -13.811 7.924 1.00 68.19 85 SER A C 1
ATOM 660 O O . SER A 1 85 ? 3.225 -14.260 9.029 1.00 68.19 85 SER A O 1
ATOM 662 N N . LYS A 1 86 ? 4.135 -12.614 7.787 1.00 61.47 86 LYS A N 1
ATOM 663 C CA . LYS A 1 86 ? 4.389 -11.698 8.906 1.00 61.47 86 LYS A CA 1
ATOM 664 C C . LYS A 1 86 ? 3.069 -11.053 9.350 1.00 61.47 86 LYS A C 1
ATOM 666 O O . LYS A 1 86 ? 2.785 -9.896 9.074 1.00 61.47 86 LYS A O 1
ATOM 671 N N . ARG A 1 87 ? 2.242 -11.820 10.063 1.00 54.97 87 ARG A N 1
ATOM 672 C CA . ARG A 1 87 ? 1.070 -11.305 10.794 1.00 54.97 87 ARG A CA 1
ATOM 673 C C . ARG A 1 87 ? 1.439 -10.557 12.078 1.00 54.97 87 ARG A C 1
ATOM 675 O O . ARG A 1 87 ? 0.546 -10.057 12.757 1.00 54.97 87 ARG A O 1
ATOM 682 N N . GLU A 1 88 ? 2.714 -10.508 12.444 1.00 47.84 88 GLU A N 1
ATOM 683 C CA . GLU A 1 88 ? 3.135 -9.913 13.705 1.00 47.84 88 GLU A CA 1
ATOM 684 C C . GLU A 1 88 ? 3.353 -8.405 13.593 1.00 47.84 88 GLU A C 1
ATOM 686 O O . GLU A 1 88 ? 4.042 -7.909 12.708 1.00 47.84 88 GLU A O 1
ATOM 691 N N . VAL A 1 89 ? 2.829 -7.718 14.607 1.00 45.34 89 VAL A N 1
ATOM 692 C CA . VAL A 1 89 ? 3.057 -6.313 14.964 1.00 45.34 89 VAL A CA 1
ATOM 693 C C . VAL A 1 89 ? 2.114 -5.296 14.314 1.00 45.34 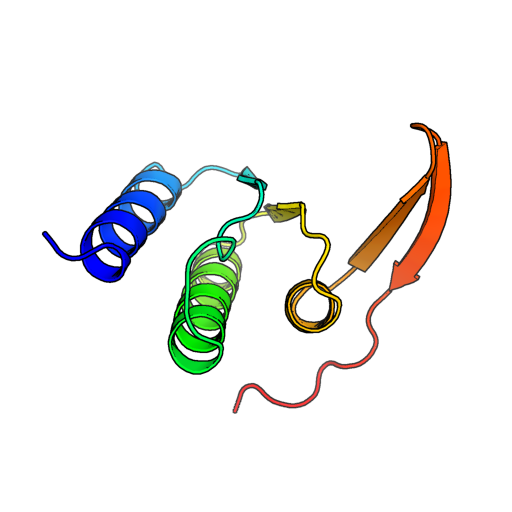89 VAL A C 1
ATOM 695 O O . VAL A 1 89 ? 2.518 -4.329 13.676 1.00 45.34 89 VAL A O 1
ATOM 698 N N . ILE A 1 90 ? 0.824 -5.438 14.611 1.00 47.22 90 ILE A N 1
ATOM 699 C CA . ILE A 1 90 ? 0.010 -4.265 14.962 1.00 47.22 90 ILE A CA 1
ATOM 700 C C . ILE A 1 90 ? -0.864 -4.649 16.165 1.00 47.22 90 ILE A C 1
ATOM 702 O O . ILE A 1 90 ? -2.024 -5.023 16.009 1.00 47.22 90 ILE A O 1
ATOM 706 N N . SER A 1 91 ? -0.252 -4.649 17.357 1.00 34.84 91 SER A N 1
ATOM 707 C CA . SER A 1 91 ? -0.955 -4.526 18.643 1.00 34.84 91 SER A CA 1
ATOM 708 C C . SER A 1 91 ? -0.789 -3.107 19.155 1.00 34.84 91 SER A C 1
ATOM 710 O O . SER A 1 91 ? 0.382 -2.658 19.132 1.00 34.84 91 SER A O 1
#

Solvent-accessible surface area (backbone atoms only — not comparable to full-atom values): 5717 Å² total; per-residue (Å²): 128,55,72,71,54,53,48,53,52,52,51,51,60,63,53,71,77,66,48,70,63,44,83,36,76,46,79,48,82,87,54,55,80,66,59,33,50,58,51,50,53,50,53,54,48,52,24,60,78,68,72,28,46,75,46,75,47,72,93,48,68,78,63,50,65,75,37,67,59,44,75,44,71,54,98,92,39,78,77,46,77,45,73,49,81,71,79,76,84,86,127